Protein AF-J6DE51-F1 (afdb_monomer_lite)

Radius of gyration: 11.43 Å; chains: 1; bounding box: 20×25×29 Å

pLDDT: mean 96.76, std 1.8, range [90.56, 98.81]

Sequence (71 aa):
MDVQGAEADVIAGGNQSLRRTRYIYTEYSDQELYEGQLPLRAILELLPSFQIVVEYPRGVEGDVLLRNTSL

Secondary structure (DSSP, 8-state):
---TT-HHHHHHHHHHHHTT-SEEEEEEESS-SSTTPPPHHHHHHH-TTEEEEEEEE-SSEEEEEEEETT-

Foldseek 3Di:
DEDLQCLVVCLVVCVVVLVVDFKDKYKAFQDPPDVNHDHPVVSCVSVVQKDWPDWADDDRITMTMIGGNVD

Structure (mmCIF, N/CA/C/O backbone):
data_AF-J6DE51-F1
#
_entry.id   AF-J6DE51-F1
#
loop_
_atom_site.group_PDB
_atom_site.id
_atom_site.type_symbol
_atom_site.label_atom_id
_atom_site.label_alt_id
_atom_site.label_comp_id
_atom_site.label_asym_id
_atom_site.label_entity_id
_atom_site.label_seq_id
_atom_site.pdbx_PDB_ins_code
_atom_site.Cartn_x
_atom_site.Cartn_y
_atom_site.Cartn_z
_atom_site.occupancy
_atom_site.B_iso_or_equiv
_atom_site.auth_seq_id
_atom_site.auth_comp_id
_atom_site.auth_asym_id
_atom_site.auth_atom_id
_atom_site.pdbx_PDB_model_num
ATOM 1 N N . MET A 1 1 ? -6.920 1.381 -4.885 1.00 94.06 1 MET A N 1
ATOM 2 C CA . MET A 1 1 ? -6.238 2.619 -5.241 1.00 94.06 1 MET A CA 1
ATOM 3 C C . MET A 1 1 ? -5.440 2.261 -6.458 1.00 94.06 1 MET A C 1
ATOM 5 O O . MET A 1 1 ? -4.788 1.230 -6.473 1.00 94.06 1 MET A O 1
ATOM 9 N N . ASP A 1 2 ? -5.644 3.042 -7.488 1.00 94.94 2 ASP A N 1
ATOM 10 C CA . ASP A 1 2 ? -4.936 2.968 -8.747 1.00 94.94 2 ASP A CA 1
ATOM 11 C C . ASP A 1 2 ? -4.592 4.435 -8.991 1.00 94.94 2 ASP A C 1
ATOM 13 O O . ASP A 1 2 ? -5.489 5.288 -9.016 1.00 94.94 2 ASP A O 1
ATOM 17 N N . VAL A 1 3 ? -3.307 4.741 -8.849 1.00 94.94 3 VAL A N 1
ATOM 18 C CA . VAL A 1 3 ? -2.814 6.113 -8.641 1.00 94.94 3 VAL A CA 1
ATOM 19 C C . VAL A 1 3 ? -1.541 6.397 -9.426 1.00 94.94 3 VAL A C 1
ATOM 21 O O . VAL A 1 3 ? -1.004 7.496 -9.300 1.00 94.94 3 VAL A O 1
ATOM 24 N N . GLN A 1 4 ? -1.100 5.448 -10.259 1.00 93.31 4 GLN A N 1
ATOM 25 C CA . GLN A 1 4 ? -0.089 5.656 -11.294 1.00 93.31 4 GLN A CA 1
ATOM 26 C C . GLN A 1 4 ? 1.199 6.316 -10.749 1.00 93.31 4 GLN A C 1
ATOM 28 O O . GLN A 1 4 ? 1.674 7.311 -11.294 1.00 93.31 4 GLN A O 1
ATOM 33 N N . GLY A 1 5 ? 1.740 5.793 -9.638 1.00 94.38 5 GLY A N 1
ATOM 34 C CA . GLY A 1 5 ? 2.996 6.260 -9.031 1.00 94.38 5 GLY A CA 1
ATOM 35 C C . GLY A 1 5 ? 2.855 7.267 -7.884 1.00 94.38 5 GLY A C 1
ATOM 36 O O . GLY A 1 5 ? 3.842 7.603 -7.234 1.00 94.38 5 GLY A O 1
ATOM 37 N N . ALA A 1 6 ? 1.642 7.744 -7.593 1.00 96.75 6 ALA A N 1
ATOM 38 C CA . ALA A 1 6 ? 1.391 8.697 -6.508 1.00 96.75 6 ALA A CA 1
ATOM 39 C C . ALA A 1 6 ? 1.086 8.029 -5.148 1.00 96.75 6 ALA A C 1
ATOM 41 O O . ALA A 1 6 ? 0.442 8.637 -4.285 1.00 96.75 6 ALA A O 1
ATOM 42 N N . GLU A 1 7 ? 1.496 6.772 -4.924 1.00 96.81 7 GLU A N 1
ATOM 43 C CA . GLU A 1 7 ? 1.125 6.017 -3.718 1.00 96.81 7 GLU A CA 1
ATOM 44 C C . GLU A 1 7 ? 1.604 6.719 -2.442 1.00 96.81 7 GLU A C 1
ATOM 46 O O . GLU A 1 7 ? 0.846 6.830 -1.475 1.00 96.81 7 GLU A O 1
ATOM 51 N N . ALA A 1 8 ? 2.832 7.248 -2.453 1.00 96.12 8 ALA A N 1
ATOM 52 C CA . ALA A 1 8 ? 3.408 7.963 -1.318 1.00 96.12 8 ALA A CA 1
ATOM 53 C C . ALA A 1 8 ? 2.579 9.199 -0.929 1.00 96.12 8 ALA A C 1
ATOM 55 O O . ALA A 1 8 ? 2.267 9.388 0.250 1.00 96.12 8 ALA A O 1
ATOM 56 N N . ASP A 1 9 ? 2.168 10.001 -1.914 1.00 97.69 9 ASP A N 1
ATOM 57 C CA . ASP A 1 9 ? 1.398 11.230 -1.699 1.00 97.69 9 ASP A CA 1
ATOM 58 C C . ASP A 1 9 ? -0.014 10.932 -1.192 1.00 97.69 9 ASP A C 1
ATOM 60 O O . ASP A 1 9 ? -0.501 11.571 -0.253 1.00 97.69 9 ASP A O 1
ATOM 64 N N . VAL A 1 10 ? -0.666 9.915 -1.765 1.00 96.94 10 VAL A N 1
ATOM 65 C CA . VAL A 1 10 ? -1.998 9.470 -1.337 1.00 96.94 10 VAL A CA 1
ATOM 66 C C . VAL A 1 10 ? -1.960 8.939 0.093 1.00 96.94 10 VAL A C 1
ATOM 68 O O . VAL A 1 10 ? -2.842 9.265 0.893 1.00 96.94 10 VAL A O 1
ATOM 71 N N . ILE A 1 11 ? -0.934 8.163 0.451 1.00 97.00 11 ILE A N 1
ATOM 72 C CA . ILE A 1 11 ? -0.775 7.637 1.811 1.00 97.00 11 ILE A CA 1
ATOM 73 C C . ILE A 1 11 ? -0.487 8.772 2.803 1.00 97.00 11 ILE A C 1
ATOM 75 O O . ILE A 1 11 ? -1.140 8.852 3.850 1.00 97.00 11 ILE A O 1
ATOM 79 N N . ALA A 1 12 ? 0.424 9.687 2.462 1.00 97.19 12 ALA A N 1
ATOM 80 C CA . ALA A 1 12 ? 0.777 10.825 3.306 1.00 97.19 12 ALA A CA 1
ATOM 81 C C . ALA A 1 12 ? -0.423 11.757 3.549 1.00 97.19 12 ALA A C 1
ATOM 83 O O . ALA A 1 12 ? -0.729 12.094 4.697 1.00 97.19 12 ALA A O 1
ATOM 84 N N . GLY A 1 13 ? -1.152 12.125 2.490 1.00 97.88 13 GLY A N 1
ATOM 85 C CA . GLY A 1 13 ? -2.346 12.968 2.582 1.00 97.88 13 GLY A CA 1
ATOM 86 C C . GLY A 1 13 ? -3.551 12.261 3.214 1.00 97.88 13 GLY A C 1
ATOM 87 O O . GLY A 1 13 ? -4.386 12.896 3.860 1.00 97.88 13 GLY A O 1
ATOM 88 N N . GLY A 1 14 ? -3.639 10.937 3.071 1.00 96.56 14 GLY A N 1
ATOM 89 C CA . GLY A 1 14 ? -4.773 10.117 3.496 1.00 96.56 14 GLY A CA 1
ATOM 90 C C . GLY A 1 14 ? -4.706 9.577 4.925 1.00 96.56 14 GLY A C 1
ATOM 91 O O . GLY A 1 14 ? -5.652 8.915 5.357 1.00 96.56 14 GLY A O 1
ATOM 92 N N . ASN A 1 15 ? -3.639 9.844 5.685 1.00 94.12 15 ASN A N 1
ATOM 93 C CA . ASN A 1 15 ? -3.349 9.171 6.959 1.00 94.12 15 ASN A CA 1
ATOM 94 C C . ASN A 1 15 ? -4.544 9.127 7.944 1.00 94.12 15 ASN A C 1
ATOM 96 O O . ASN A 1 15 ? -4.841 8.092 8.542 1.00 94.12 15 ASN A O 1
ATOM 100 N N . GLN A 1 16 ? -5.303 10.221 8.091 1.00 96.81 16 GLN A N 1
ATOM 101 C CA . GLN A 1 16 ? -6.470 10.241 8.990 1.00 96.81 16 GLN A CA 1
ATOM 102 C C . GLN A 1 16 ? -7.598 9.294 8.555 1.00 96.81 16 GLN A C 1
ATOM 104 O O . GLN A 1 16 ? -8.254 8.690 9.414 1.00 96.81 16 GLN A O 1
ATOM 109 N N . SER A 1 17 ? -7.825 9.177 7.247 1.00 97.25 17 SER A N 1
ATOM 110 C CA . SER A 1 17 ? -8.805 8.258 6.669 1.00 97.25 17 SER A CA 1
ATOM 111 C C . SER A 1 17 ? -8.302 6.823 6.777 1.00 97.25 17 SER A C 1
ATOM 113 O O . SER A 1 17 ? -9.011 5.971 7.305 1.00 97.25 17 SER A O 1
ATOM 115 N N . LEU A 1 18 ? -7.045 6.570 6.395 1.00 97.06 18 LEU A N 1
ATOM 116 C CA . LEU A 1 18 ? -6.433 5.237 6.399 1.00 97.06 18 LEU A CA 1
ATOM 117 C C . LEU A 1 18 ? -6.431 4.590 7.792 1.00 97.06 18 LEU A C 1
ATOM 119 O O . LEU A 1 18 ? -6.722 3.401 7.916 1.00 97.06 18 LEU A O 1
ATOM 123 N N . ARG A 1 19 ? -6.240 5.374 8.862 1.00 96.75 19 ARG A N 1
ATOM 124 C CA . ARG A 1 19 ? -6.346 4.889 10.254 1.00 96.75 19 ARG A CA 1
ATOM 125 C C . ARG A 1 19 ? -7.727 4.340 10.637 1.00 96.75 19 ARG A C 1
ATOM 127 O O . ARG A 1 19 ? -7.833 3.626 11.629 1.00 96.75 19 ARG A O 1
ATOM 134 N N . ARG A 1 20 ? -8.783 4.686 9.897 1.00 97.75 20 ARG A N 1
ATOM 135 C CA . ARG A 1 20 ? -10.167 4.213 10.106 1.00 97.75 20 ARG A CA 1
ATOM 136 C C . ARG A 1 20 ? -10.629 3.254 9.008 1.00 97.75 20 ARG A C 1
ATOM 138 O O . ARG A 1 20 ? -11.749 2.749 9.059 1.00 97.75 20 ARG A O 1
ATOM 145 N N . THR A 1 21 ? -9.769 2.990 8.033 1.00 98.12 21 THR A N 1
ATOM 146 C CA . THR A 1 21 ? -10.041 2.104 6.910 1.00 98.12 21 THR A CA 1
ATOM 147 C C . THR A 1 21 ? -9.675 0.674 7.285 1.00 98.12 21 THR A C 1
ATOM 149 O O . THR A 1 21 ? -8.536 0.397 7.650 1.00 98.12 21 THR A O 1
ATOM 152 N N . ARG A 1 22 ? -10.641 -0.249 7.181 1.00 98.50 22 ARG A N 1
ATOM 153 C CA . ARG A 1 22 ? -10.439 -1.676 7.493 1.00 98.50 22 ARG A CA 1
ATOM 154 C C . ARG A 1 22 ? -9.674 -2.419 6.394 1.00 98.50 22 ARG A C 1
ATOM 156 O O . ARG A 1 22 ? -8.879 -3.300 6.711 1.00 98.50 22 ARG A O 1
ATOM 163 N N . TYR A 1 23 ? -9.905 -2.061 5.132 1.00 98.62 23 TYR A N 1
ATOM 164 C CA . TYR A 1 23 ? -9.285 -2.698 3.972 1.00 98.62 23 TYR A CA 1
ATOM 165 C C . TYR A 1 23 ? -8.848 -1.672 2.934 1.00 98.62 23 TYR A C 1
ATOM 167 O O . TYR A 1 23 ? -9.576 -0.718 2.668 1.00 98.62 23 TYR A O 1
ATOM 175 N N . ILE A 1 24 ? -7.696 -1.916 2.318 1.00 98.19 24 ILE A N 1
ATOM 176 C CA . ILE A 1 24 ? -7.215 -1.189 1.144 1.00 98.19 24 ILE A CA 1
ATOM 177 C C . ILE A 1 24 ? -6.991 -2.226 0.056 1.00 98.19 24 ILE A C 1
ATOM 179 O O . ILE A 1 24 ? -6.231 -3.162 0.251 1.00 98.19 24 ILE A O 1
ATOM 183 N N . TYR A 1 25 ? -7.641 -2.059 -1.082 1.00 98.50 25 TYR A N 1
ATOM 184 C CA . TYR A 1 25 ? -7.274 -2.760 -2.306 1.00 98.50 25 TYR A CA 1
ATOM 185 C C . TYR A 1 25 ? -6.458 -1.785 -3.148 1.00 98.50 25 TYR A C 1
ATOM 187 O O . TYR A 1 25 ? -6.912 -0.649 -3.296 1.00 98.50 25 TYR A O 1
ATOM 195 N N . THR A 1 26 ? -5.279 -2.150 -3.647 1.00 97.88 26 THR A N 1
ATOM 196 C CA . THR A 1 26 ? -4.415 -1.248 -4.430 1.00 97.88 26 THR A CA 1
ATOM 197 C C . THR A 1 26 ? -3.618 -1.980 -5.497 1.00 97.88 26 THR A C 1
ATOM 199 O O . THR A 1 26 ? -3.239 -3.126 -5.280 1.00 97.88 26 THR A O 1
ATOM 202 N N . GLU A 1 27 ? -3.363 -1.313 -6.622 1.00 97.44 27 GLU A N 1
ATOM 203 C CA . GLU A 1 27 ? -2.379 -1.771 -7.602 1.00 97.44 27 GLU A CA 1
ATOM 204 C C . GLU A 1 27 ? -0.955 -1.581 -7.061 1.00 97.44 27 GLU A C 1
ATOM 206 O O . GLU A 1 27 ? -0.728 -0.773 -6.151 1.00 97.44 27 GLU A O 1
ATOM 211 N N . TYR A 1 28 ? -0.011 -2.334 -7.617 1.00 97.44 28 TYR A N 1
ATOM 212 C CA . TYR A 1 28 ? 1.420 -2.162 -7.409 1.00 97.44 28 TYR A CA 1
ATOM 213 C C . TYR A 1 28 ? 2.203 -2.629 -8.641 1.00 97.44 28 TYR A C 1
ATOM 215 O O . TYR A 1 28 ? 1.723 -3.439 -9.436 1.00 97.44 28 TYR A O 1
ATOM 223 N N . SER A 1 29 ? 3.447 -2.167 -8.745 1.00 97.19 29 SER A N 1
ATOM 224 C CA . SER A 1 29 ? 4.458 -2.729 -9.636 1.00 97.19 29 SER A CA 1
ATOM 225 C C . SER A 1 29 ? 5.799 -2.752 -8.923 1.00 97.19 29 SER A C 1
ATOM 227 O O . SER A 1 29 ? 6.187 -1.764 -8.310 1.00 97.19 29 SER A O 1
ATOM 229 N N . ASP A 1 30 ? 6.518 -3.868 -9.009 1.00 96.62 30 ASP A N 1
ATOM 230 C CA . ASP A 1 30 ? 7.897 -3.973 -8.518 1.00 96.62 30 ASP A CA 1
ATOM 231 C C . ASP A 1 30 ? 8.923 -3.454 -9.545 1.00 96.62 30 ASP A C 1
ATOM 233 O O . ASP A 1 30 ? 10.127 -3.440 -9.282 1.00 96.62 30 ASP A O 1
ATOM 237 N N . GLN A 1 31 ? 8.450 -3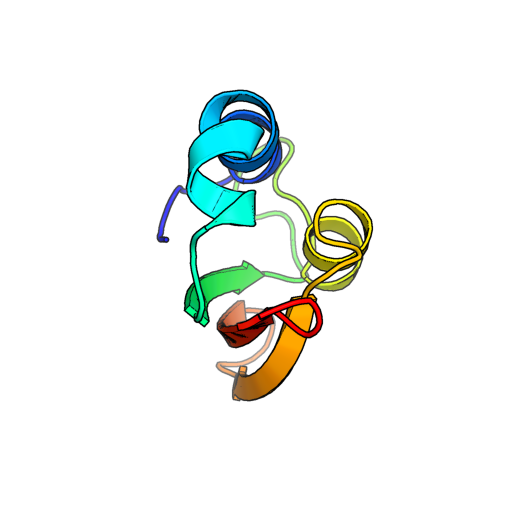.007 -10.711 1.00 95.75 31 GLN A N 1
ATOM 238 C CA . GLN A 1 31 ? 9.203 -2.193 -11.660 1.00 95.75 31 GLN A CA 1
ATOM 239 C C . GLN A 1 31 ? 8.646 -0.773 -11.688 1.00 95.75 31 GLN A C 1
ATOM 241 O O . GLN A 1 31 ? 7.438 -0.566 -11.632 1.00 95.75 31 GLN A O 1
ATOM 246 N N . GLU A 1 32 ? 9.527 0.208 -11.816 1.00 93.69 32 GLU A N 1
ATOM 247 C CA . GLU A 1 32 ? 9.127 1.605 -11.945 1.00 93.69 32 GLU A CA 1
ATOM 248 C C . GLU A 1 32 ? 8.488 1.836 -13.327 1.00 93.69 32 GLU A C 1
ATOM 250 O O . GLU A 1 32 ? 9.183 1.847 -14.345 1.00 93.69 32 GLU A O 1
ATOM 255 N N . LEU A 1 33 ? 7.158 1.968 -13.372 1.00 94.31 33 LEU A N 1
ATOM 256 C CA . LEU A 1 33 ? 6.404 2.303 -14.592 1.00 94.31 33 LEU A CA 1
ATOM 257 C C . LEU A 1 33 ? 6.179 3.813 -14.700 1.00 94.31 33 LEU A C 1
ATOM 259 O O . LEU A 1 33 ? 6.137 4.367 -15.799 1.00 94.31 33 LEU A O 1
ATOM 263 N N . TYR A 1 34 ? 6.062 4.465 -13.544 1.00 95.38 34 TYR A N 1
ATOM 264 C CA . TYR A 1 34 ? 5.957 5.908 -13.373 1.00 95.38 34 TYR A CA 1
ATOM 265 C C . TYR A 1 34 ? 7.132 6.411 -12.540 1.00 95.38 34 TYR A C 1
ATOM 267 O O . TYR A 1 34 ? 7.535 5.749 -11.588 1.00 95.38 34 TYR A O 1
ATOM 275 N N . GLU A 1 35 ? 7.670 7.582 -12.882 1.00 93.62 35 GLU A N 1
ATOM 276 C CA . GLU A 1 35 ? 8.788 8.187 -12.148 1.00 93.62 35 GLU A CA 1
ATOM 277 C C . GLU A 1 35 ? 8.434 8.362 -10.663 1.00 93.62 35 GLU A C 1
ATOM 279 O O . GLU A 1 35 ? 7.452 9.022 -10.321 1.00 93.62 35 GLU A O 1
ATOM 284 N N . GLY A 1 36 ? 9.235 7.763 -9.782 1.00 91.12 36 GLY A N 1
ATOM 285 C CA . GLY A 1 36 ? 9.038 7.789 -8.335 1.00 91.12 36 GLY A CA 1
ATOM 286 C C . GLY A 1 36 ? 8.040 6.762 -7.791 1.00 91.12 36 GLY A C 1
ATOM 287 O O . GLY A 1 36 ? 7.809 6.754 -6.579 1.00 91.12 36 GLY A O 1
ATOM 288 N N . GLN A 1 37 ? 7.472 5.890 -8.633 1.00 95.69 37 GLN A N 1
ATOM 289 C CA . GLN A 1 37 ? 6.556 4.834 -8.196 1.00 95.69 37 GLN A CA 1
ATOM 290 C C . GLN A 1 37 ? 7.225 3.902 -7.183 1.00 95.69 37 GLN A C 1
ATOM 2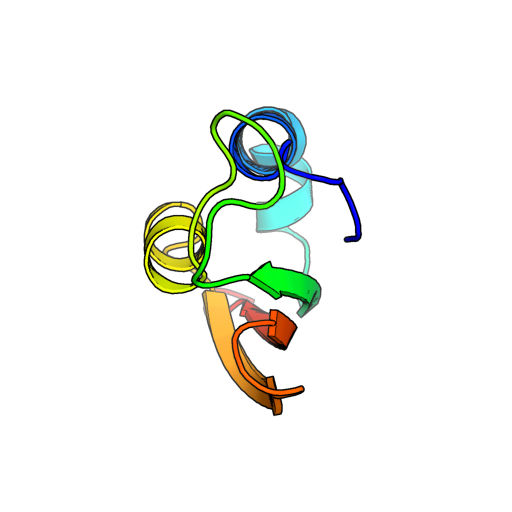92 O O . GLN A 1 37 ? 8.348 3.427 -7.371 1.00 95.69 37 GLN A O 1
ATOM 297 N N . LEU A 1 38 ? 6.498 3.587 -6.112 1.00 97.06 38 LEU A N 1
ATOM 298 C CA . LEU A 1 38 ? 6.996 2.698 -5.071 1.00 97.06 38 LEU A CA 1
ATOM 299 C C . LEU A 1 38 ? 6.719 1.221 -5.399 1.00 97.06 38 LEU A C 1
ATOM 301 O O . LEU 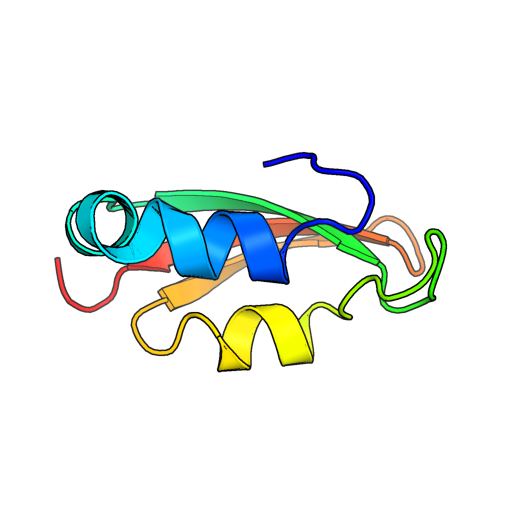A 1 38 ? 5.584 0.885 -5.744 1.00 97.06 38 LEU A O 1
ATOM 305 N N . PRO A 1 39 ? 7.695 0.309 -5.195 1.00 97.06 39 PRO A N 1
ATOM 306 C CA . PRO A 1 39 ? 7.427 -1.126 -5.222 1.00 97.06 39 PRO A CA 1
ATOM 307 C C . PRO A 1 39 ? 6.537 -1.538 -4.046 1.00 97.06 39 PRO A C 1
ATOM 309 O O . PRO A 1 39 ? 6.479 -0.841 -3.024 1.00 97.06 39 PRO A O 1
ATOM 312 N N . LEU A 1 40 ? 5.905 -2.716 -4.128 1.00 97.38 40 LEU A N 1
ATOM 313 C CA . LEU A 1 40 ? 4.951 -3.177 -3.107 1.00 97.38 40 LEU A CA 1
ATOM 314 C C . LEU A 1 40 ? 5.551 -3.146 -1.699 1.00 97.38 40 LEU A C 1
ATOM 316 O O . LEU A 1 40 ? 4.919 -2.692 -0.745 1.00 97.38 40 LEU A O 1
ATOM 320 N N . ARG A 1 41 ? 6.809 -3.575 -1.571 1.00 97.44 41 ARG A N 1
ATOM 321 C CA . ARG A 1 41 ? 7.529 -3.541 -0.296 1.00 97.44 41 ARG A CA 1
ATOM 322 C C . ARG A 1 41 ? 7.572 -2.135 0.315 1.00 97.44 41 ARG A C 1
ATOM 324 O O . ARG A 1 41 ? 7.320 -1.996 1.507 1.00 97.44 41 ARG A O 1
ATOM 331 N N . ALA A 1 42 ? 7.879 -1.113 -0.479 1.00 97.94 42 ALA A N 1
ATOM 332 C CA . ALA A 1 42 ? 7.971 0.260 0.009 1.00 97.94 42 ALA A CA 1
ATOM 333 C C . ALA A 1 42 ? 6.584 0.825 0.366 1.00 97.94 42 ALA A C 1
ATOM 335 O O . ALA A 1 42 ? 6.445 1.509 1.377 1.00 97.94 42 ALA A O 1
ATOM 336 N N . ILE A 1 43 ? 5.537 0.468 -0.388 1.00 97.62 43 ILE A N 1
ATOM 337 C CA . ILE A 1 43 ? 4.144 0.804 -0.040 1.00 97.62 43 ILE A CA 1
ATOM 338 C C . ILE A 1 43 ? 3.778 0.245 1.348 1.00 97.62 43 ILE A C 1
ATOM 340 O O . ILE A 1 43 ? 3.179 0.949 2.163 1.00 97.62 43 ILE A O 1
ATOM 344 N N . LEU A 1 44 ? 4.158 -1.002 1.651 1.00 98.12 44 LEU A N 1
ATOM 345 C CA . LEU A 1 44 ? 3.895 -1.626 2.956 1.00 98.12 44 LEU A CA 1
ATOM 346 C C . LEU A 1 44 ? 4.668 -0.962 4.101 1.00 98.12 44 LEU A C 1
ATOM 348 O O . LEU A 1 44 ? 4.131 -0.829 5.200 1.00 98.12 44 LEU A O 1
ATOM 352 N N . GLU A 1 45 ? 5.897 -0.507 3.852 1.00 98.19 45 GLU A N 1
ATOM 353 C CA . GLU A 1 45 ? 6.687 0.254 4.830 1.00 98.19 45 GLU A CA 1
ATOM 354 C C . GLU A 1 45 ? 6.000 1.586 5.203 1.00 98.19 45 GLU A C 1
ATOM 356 O O . GLU A 1 45 ? 6.081 2.018 6.356 1.00 98.19 45 GLU A O 1
ATOM 361 N N . LEU A 1 46 ? 5.242 2.194 4.279 1.00 97.56 46 LEU A N 1
ATOM 362 C CA . LEU A 1 46 ? 4.416 3.381 4.547 1.00 97.56 46 LEU A CA 1
ATOM 363 C C . LEU A 1 46 ? 3.089 3.074 5.265 1.00 97.56 46 LEU A C 1
ATOM 365 O O . LEU A 1 46 ? 2.458 3.981 5.814 1.00 97.56 46 LEU A O 1
ATOM 369 N N . LEU A 1 47 ? 2.657 1.811 5.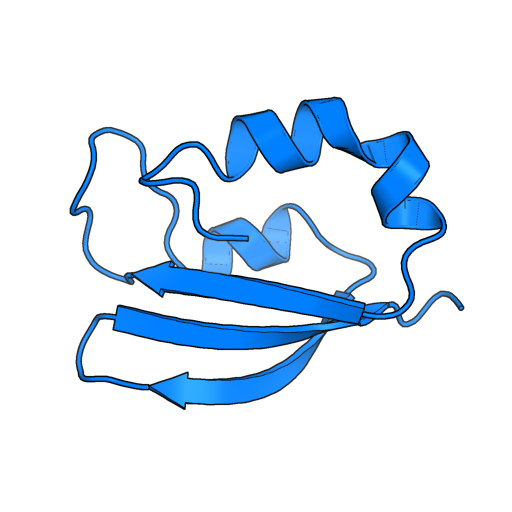292 1.00 97.31 47 LEU A N 1
ATOM 370 C CA . LEU A 1 47 ? 1.393 1.361 5.883 1.00 97.31 47 LEU A CA 1
ATOM 371 C C . LEU A 1 47 ? 1.628 0.328 7.004 1.00 97.31 47 LEU A C 1
ATOM 373 O O . LEU A 1 47 ? 1.100 -0.782 6.937 1.00 97.31 47 LEU A O 1
ATOM 377 N N . PRO A 1 48 ? 2.337 0.673 8.097 1.00 96.94 48 PRO A N 1
ATOM 378 C CA . PRO A 1 48 ? 2.797 -0.300 9.097 1.00 96.94 48 PRO A CA 1
ATOM 379 C C . PRO A 1 48 ? 1.674 -0.994 9.888 1.00 96.94 48 PRO A C 1
ATOM 381 O O . PRO A 1 48 ? 1.908 -2.007 10.541 1.00 96.94 48 PRO A O 1
ATOM 384 N N . SER A 1 49 ? 0.452 -0.452 9.871 1.00 97.62 49 SER A N 1
ATOM 385 C CA . SER A 1 49 ? -0.728 -1.082 10.486 1.00 97.62 49 SER A CA 1
ATOM 386 C C . SER A 1 49 ? -1.510 -1.967 9.517 1.00 97.62 49 SER A C 1
ATOM 388 O O . SER A 1 49 ? -2.581 -2.447 9.872 1.00 97.62 49 SER A O 1
ATOM 390 N N . PHE A 1 50 ? -1.021 -2.174 8.296 1.00 98.50 50 PHE A N 1
ATOM 391 C CA . PHE A 1 50 ? -1.662 -3.014 7.296 1.00 98.50 50 PHE A CA 1
ATOM 392 C C . PHE A 1 50 ? -0.833 -4.265 7.011 1.00 98.50 50 PHE A C 1
ATOM 394 O O . PHE A 1 50 ? 0.392 -4.241 7.023 1.00 98.50 50 PHE A O 1
ATOM 401 N N . GLN A 1 51 ? -1.525 -5.366 6.735 1.00 98.44 51 GLN A N 1
ATOM 402 C CA . GLN A 1 51 ? -0.922 -6.624 6.301 1.00 98.44 51 GLN A CA 1
ATOM 403 C C . GLN A 1 51 ? -1.591 -7.122 5.024 1.00 98.44 51 GLN A C 1
ATOM 405 O O . GLN A 1 51 ? -2.785 -6.887 4.817 1.00 98.44 51 GLN A O 1
ATOM 410 N N . ILE A 1 52 ? -0.843 -7.856 4.204 1.00 98.56 52 ILE A N 1
ATOM 411 C CA . ILE A 1 52 ? -1.380 -8.525 3.020 1.00 98.56 52 ILE A CA 1
ATOM 412 C C . ILE A 1 52 ? -2.407 -9.580 3.445 1.00 98.56 52 ILE A C 1
ATOM 414 O O . ILE A 1 52 ? -2.162 -10.397 4.332 1.00 98.56 52 ILE A O 1
ATOM 418 N N . VAL A 1 53 ? -3.570 -9.550 2.801 1.00 98.62 53 VAL A N 1
ATOM 419 C CA . VAL A 1 53 ? -4.585 -10.610 2.859 1.00 98.62 53 VAL A CA 1
ATOM 420 C C . VAL A 1 53 ? -4.438 -11.531 1.658 1.00 98.62 53 VAL A C 1
ATOM 422 O O . VAL A 1 53 ? -4.494 -12.748 1.808 1.00 98.62 53 VAL A O 1
ATOM 425 N N . VAL A 1 54 ? -4.290 -10.945 0.469 1.00 98.50 54 VAL A N 1
ATOM 426 C CA . VAL A 1 54 ? -4.162 -11.665 -0.798 1.00 98.50 54 VAL A CA 1
ATOM 427 C C . VAL A 1 54 ? -3.483 -10.772 -1.834 1.00 98.50 54 VAL A C 1
ATOM 429 O O . VAL A 1 54 ? -3.757 -9.572 -1.894 1.00 98.50 54 VAL A O 1
ATOM 432 N N . GLU A 1 55 ? -2.620 -11.377 -2.643 1.00 98.19 55 GLU A N 1
ATOM 433 C CA . GLU A 1 55 ? -2.005 -10.784 -3.832 1.00 98.19 55 GLU A CA 1
ATOM 434 C C . GLU A 1 55 ? -2.644 -11.382 -5.092 1.00 98.19 55 GLU A C 1
ATOM 436 O O . GLU A 1 55 ? -2.945 -12.578 -5.146 1.00 98.19 55 GLU A O 1
ATOM 441 N N . TYR A 1 56 ? -2.818 -10.550 -6.113 1.00 98.00 56 TYR A N 1
ATOM 442 C CA . TYR A 1 56 ? -3.298 -10.908 -7.445 1.00 98.00 56 TYR A CA 1
ATOM 443 C C . TYR A 1 56 ? -2.218 -10.543 -8.479 1.00 98.00 56 TYR A C 1
ATOM 445 O O . TYR A 1 56 ? -2.349 -9.542 -9.190 1.00 98.00 56 TYR A O 1
ATOM 453 N N . PRO A 1 57 ? -1.115 -11.312 -8.543 1.00 95.88 57 PRO A N 1
ATOM 454 C CA . PRO A 1 57 ? 0.035 -10.969 -9.370 1.00 95.88 57 PRO A CA 1
ATOM 455 C C . PRO A 1 57 ? -0.254 -11.138 -10.867 1.00 95.88 57 PRO A C 1
ATOM 457 O O . PRO A 1 57 ? -0.918 -12.083 -11.300 1.00 95.88 57 PRO A O 1
ATOM 460 N N . ARG A 1 58 ? 0.313 -10.237 -11.668 1.00 95.25 58 ARG A N 1
ATOM 461 C CA . ARG A 1 58 ? 0.262 -10.177 -13.137 1.00 95.25 58 ARG A CA 1
ATOM 462 C C . ARG A 1 58 ? 1.670 -9.962 -13.712 1.00 95.25 58 ARG A C 1
ATOM 464 O O . ARG A 1 58 ? 1.902 -9.089 -14.540 1.00 95.25 58 ARG A O 1
ATOM 471 N N . GLY A 1 59 ? 2.623 -10.790 -13.283 1.00 93.69 59 GLY A N 1
ATOM 472 C CA . GLY A 1 59 ? 4.033 -10.666 -13.662 1.00 93.69 59 GLY A CA 1
ATOM 473 C C . GLY A 1 59 ? 4.794 -9.806 -12.658 1.00 93.69 59 GLY A C 1
ATOM 474 O O . GLY A 1 59 ? 4.938 -10.217 -11.513 1.00 93.69 59 GLY A O 1
ATOM 475 N N . VAL A 1 60 ? 5.292 -8.648 -13.098 1.00 90.56 60 VAL A N 1
ATOM 476 C CA . VAL A 1 60 ? 6.000 -7.672 -12.240 1.00 90.56 60 VAL A CA 1
ATOM 477 C C . VAL A 1 60 ? 5.066 -6.636 -11.611 1.00 90.56 60 VAL A C 1
ATOM 479 O O . VAL A 1 60 ? 5.498 -5.823 -10.804 1.00 90.56 60 VAL A O 1
ATOM 482 N N . GLU A 1 61 ? 3.789 -6.691 -11.978 1.00 95.75 61 GLU A N 1
ATOM 483 C CA . GLU A 1 61 ? 2.714 -5.820 -11.516 1.00 95.75 61 GLU A CA 1
ATOM 484 C C . GLU A 1 61 ? 1.606 -6.665 -10.900 1.00 95.75 61 GLU A C 1
ATOM 486 O O . GLU A 1 61 ? 1.570 -7.888 -11.073 1.00 95.75 61 GLU A O 1
ATOM 491 N N . GLY A 1 62 ? 0.653 -6.032 -10.232 1.00 96.88 62 GLY A N 1
ATOM 492 C CA . GLY A 1 62 ? -0.531 -6.720 -9.754 1.00 96.88 62 GLY A CA 1
ATOM 493 C C . GLY A 1 62 ? -1.402 -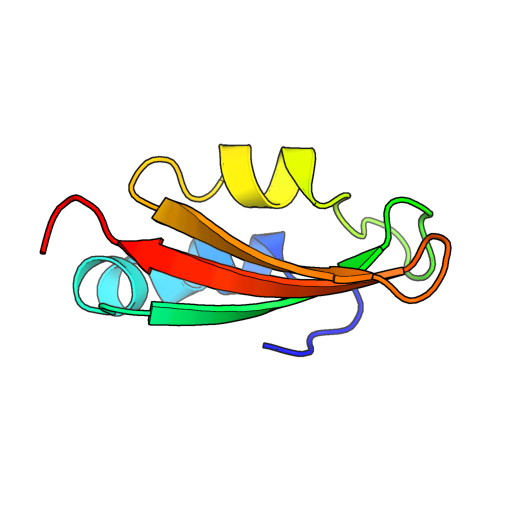5.851 -8.875 1.00 96.88 62 GLY A C 1
ATOM 494 O O . GLY A 1 62 ? -1.252 -4.635 -8.797 1.00 96.88 62 GLY A O 1
ATOM 495 N N . ASP A 1 63 ? -2.317 -6.517 -8.190 1.00 98.38 63 ASP A N 1
ATOM 496 C CA . ASP A 1 63 ? -3.156 -5.905 -7.178 1.00 98.38 63 ASP A CA 1
ATOM 497 C C . ASP A 1 63 ? -2.954 -6.609 -5.842 1.00 98.38 63 ASP A C 1
ATOM 499 O O . ASP A 1 63 ? -2.672 -7.806 -5.781 1.00 98.38 63 ASP A O 1
ATOM 503 N N . VAL A 1 64 ? -3.151 -5.887 -4.749 1.00 98.56 64 VAL A N 1
ATOM 504 C CA . VAL A 1 64 ? -3.050 -6.434 -3.402 1.00 98.56 64 VAL A CA 1
ATOM 505 C C . VAL A 1 64 ? -4.210 -5.950 -2.544 1.00 98.56 64 VAL A C 1
ATOM 507 O O . VAL A 1 64 ? -4.583 -4.774 -2.549 1.00 98.56 64 VAL A O 1
ATOM 510 N N . LEU A 1 65 ? -4.793 -6.871 -1.779 1.00 98.81 65 LEU A N 1
ATOM 511 C CA . LEU A 1 65 ? -5.719 -6.542 -0.706 1.00 98.81 65 LEU A CA 1
ATOM 512 C C . LEU A 1 65 ? -4.958 -6.524 0.616 1.00 98.81 65 LEU A C 1
ATOM 514 O O . LEU A 1 65 ? -4.420 -7.539 1.056 1.00 98.81 65 LEU A O 1
ATOM 518 N N . LEU A 1 66 ? -4.991 -5.380 1.280 1.00 98.75 66 LEU A N 1
ATOM 519 C CA . LEU A 1 66 ? -4.418 -5.145 2.591 1.00 98.75 66 LEU A CA 1
ATOM 520 C C . LEU A 1 66 ? -5.523 -5.012 3.637 1.00 98.75 66 LEU A C 1
ATOM 522 O O . LEU A 1 66 ? -6.572 -4.413 3.386 1.00 98.75 66 LEU A O 1
ATOM 526 N N . ARG A 1 67 ? -5.270 -5.518 4.842 1.00 98.75 67 ARG A N 1
ATOM 527 C CA . ARG A 1 67 ? -6.146 -5.371 6.008 1.00 98.75 67 ARG A CA 1
ATOM 528 C C . ARG A 1 67 ? -5.444 -4.603 7.109 1.00 98.75 67 ARG A C 1
ATOM 530 O O . ARG A 1 67 ? -4.322 -4.942 7.468 1.00 98.75 67 ARG A O 1
ATOM 537 N N . ASN A 1 68 ? -6.154 -3.647 7.697 1.00 98.50 68 ASN A N 1
ATOM 538 C CA . ASN A 1 68 ? -5.707 -2.951 8.893 1.00 98.50 68 ASN A CA 1
ATOM 539 C C . ASN A 1 68 ? -5.779 -3.884 10.115 1.00 98.50 68 ASN A C 1
ATOM 541 O O . ASN A 1 68 ? -6.843 -4.431 10.417 1.00 98.50 68 ASN A O 1
ATOM 545 N N . THR A 1 69 ? -4.659 -4.078 10.806 1.00 97.94 69 THR A N 1
ATOM 546 C CA . THR A 1 69 ? -4.530 -4.940 11.990 1.00 97.94 69 THR A CA 1
ATOM 547 C C . THR A 1 69 ? -4.845 -4.213 13.296 1.00 97.94 69 THR A C 1
ATOM 549 O O . THR A 1 69 ? -4.979 -4.862 14.331 1.00 97.94 69 THR A O 1
ATOM 552 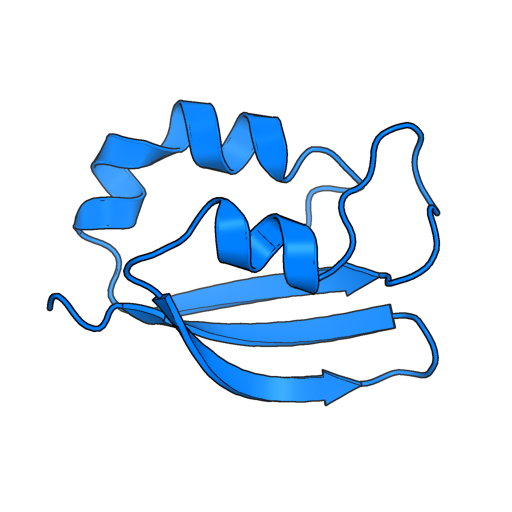N N . SER A 1 70 ? -5.025 -2.888 13.262 1.00 96.75 70 SER A N 1
ATOM 553 C CA . SER A 1 70 ? -5.405 -2.083 14.427 1.00 96.75 70 SER A CA 1
ATOM 554 C C . SER A 1 70 ? -6.924 -1.875 14.584 1.00 96.75 70 SER A C 1
ATOM 556 O O . SER A 1 70 ? -7.321 -1.071 15.427 1.00 96.75 70 SER A O 1
ATOM 558 N N . LEU A 1 71 ? -7.768 -2.531 13.766 1.00 93.75 71 LEU A N 1
ATOM 559 C CA . LEU A 1 71 ? -9.241 -2.373 13.698 1.00 93.75 71 LEU A CA 1
ATOM 560 C C . LEU A 1 71 ? -10.011 -3.705 13.716 1.00 93.75 71 LEU A C 1
ATOM 562 O O . LEU A 1 71 ? -11.213 -3.681 14.075 1.00 93.75 71 LEU A O 1
#